Protein AF-A0A183E9U0-F1 (afdb_monomer_lite)

Organism: NCBI:txid637853

Sequence (67 aa):
MDIWVNGKKVDTAGEFVENGTETHFEIGKNVCYVKATSSGKKKIGFIYQLFINDKEVITTDDSTASL

Structure (mmCIF, N/CA/C/O backbone):
data_AF-A0A183E9U0-F1
#
_entry.id   AF-A0A183E9U0-F1
#
loop_
_atom_site.group_PDB
_atom_site.id
_atom_site.type_symbol
_atom_site.label_atom_id
_atom_site.label_alt_id
_atom_site.label_comp_id
_atom_site.label_asym_id
_atom_site.label_entity_id
_atom_site.label_seq_id
_atom_site.pdbx_PDB_ins_code
_atom_site.Cartn_x
_atom_site.Cartn_y
_atom_site.Cartn_z
_atom_site.occupancy
_atom_site.B_iso_or_equiv
_atom_site.auth_seq_id
_atom_site.auth_comp_id
_atom_site.auth_asym_id
_atom_site.auth_atom_id
_atom_site.pdbx_PDB_model_num
ATOM 1 N N . MET A 1 1 ? 3.788 -7.446 0.767 1.00 87.56 1 MET A N 1
ATOM 2 C CA . MET A 1 1 ? 4.058 -6.560 1.919 1.00 87.56 1 MET A CA 1
ATOM 3 C C . MET A 1 1 ? 2.967 -6.807 2.945 1.00 87.56 1 MET A C 1
ATOM 5 O O . MET A 1 1 ? 1.819 -6.954 2.544 1.00 87.56 1 MET A O 1
ATOM 9 N N . ASP A 1 2 ? 3.313 -6.887 4.228 1.00 95.12 2 ASP A N 1
ATOM 10 C CA . ASP A 1 2 ? 2.310 -6.986 5.291 1.00 95.12 2 ASP A CA 1
ATOM 11 C C . ASP A 1 2 ? 1.818 -5.586 5.658 1.00 95.12 2 ASP A C 1
ATOM 13 O O . ASP A 1 2 ? 2.629 -4.713 5.964 1.00 95.12 2 ASP A O 1
ATOM 17 N N . ILE A 1 3 ? 0.501 -5.380 5.637 1.00 96.56 3 ILE A N 1
ATOM 18 C CA . ILE A 1 3 ? -0.131 -4.121 6.037 1.00 96.56 3 ILE A CA 1
ATOM 19 C C . ILE A 1 3 ? -0.862 -4.338 7.358 1.00 96.56 3 ILE A C 1
ATOM 21 O O . ILE A 1 3 ? -1.561 -5.337 7.545 1.00 96.56 3 ILE A O 1
ATOM 25 N N . TRP A 1 4 ? -0.687 -3.394 8.278 1.00 96.75 4 TRP A N 1
ATOM 26 C CA . TRP A 1 4 ? -1.330 -3.394 9.586 1.00 96.75 4 TRP A CA 1
ATOM 27 C C . TRP A 1 4 ? -2.158 -2.125 9.747 1.00 96.75 4 TRP A C 1
ATOM 29 O 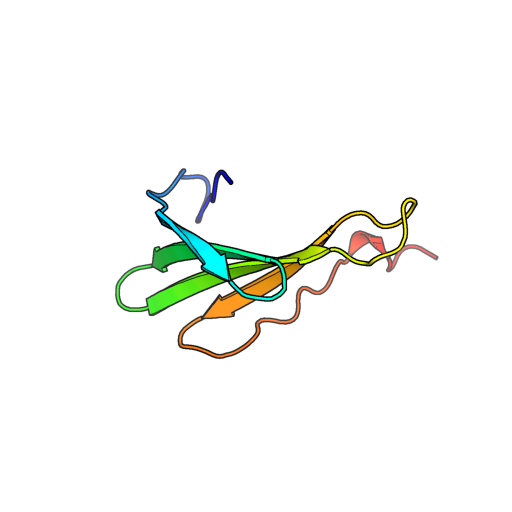O . TRP A 1 4 ? -1.654 -1.021 9.563 1.00 96.75 4 TRP A O 1
ATOM 39 N N . VAL A 1 5 ? -3.422 -2.284 10.129 1.00 95.56 5 VAL A N 1
ATOM 40 C CA . VAL A 1 5 ? -4.351 -1.184 10.400 1.00 95.56 5 VAL A CA 1
ATOM 41 C C . VAL A 1 5 ? -4.837 -1.330 11.835 1.00 95.56 5 VAL A C 1
ATOM 43 O O . VAL A 1 5 ? -5.404 -2.358 12.203 1.00 95.56 5 VAL A O 1
ATOM 46 N N . ASN A 1 6 ? -4.589 -0.316 12.669 1.00 94.56 6 ASN A N 1
ATOM 47 C CA . ASN A 1 6 ? -4.980 -0.301 14.086 1.00 94.56 6 ASN A CA 1
ATOM 48 C C . ASN A 1 6 ? -4.558 -1.571 14.854 1.00 94.56 6 ASN A C 1
ATOM 50 O O . ASN A 1 6 ? -5.346 -2.166 15.588 1.00 94.56 6 ASN A O 1
ATOM 54 N N . GLY A 1 7 ? -3.317 -2.019 14.641 1.00 96.50 7 GLY A N 1
ATOM 55 C CA . GLY A 1 7 ? -2.755 -3.193 15.317 1.00 96.50 7 GLY A CA 1
ATOM 56 C C . GLY A 1 7 ? -3.239 -4.546 14.785 1.00 96.50 7 GLY A C 1
ATOM 57 O O . GLY A 1 7 ? -2.913 -5.573 15.375 1.00 96.50 7 GLY A O 1
ATOM 58 N N . LYS A 1 8 ? -3.983 -4.581 13.673 1.00 97.12 8 LYS A N 1
ATOM 59 C CA . LYS A 1 8 ? -4.424 -5.822 13.022 1.00 97.12 8 LYS A CA 1
ATOM 60 C C . LYS A 1 8 ? -3.857 -5.930 11.616 1.00 97.12 8 LYS A C 1
ATOM 62 O O . LYS A 1 8 ? -3.939 -4.975 10.848 1.00 97.12 8 LYS A O 1
ATOM 67 N N . LYS A 1 9 ? -3.316 -7.099 11.275 1.00 97.19 9 LYS A N 1
ATOM 68 C CA . LYS A 1 9 ? -2.913 -7.414 9.904 1.00 97.19 9 LYS A CA 1
ATOM 69 C C . LYS A 1 9 ? -4.160 -7.490 9.019 1.00 97.19 9 LYS A C 1
ATOM 71 O O . LYS A 1 9 ? -5.147 -8.099 9.428 1.00 97.19 9 LYS A O 1
ATOM 76 N N . VAL A 1 10 ? -4.113 -6.859 7.849 1.00 97.62 10 VAL A N 1
ATOM 77 C CA . VAL A 1 10 ? -5.198 -6.885 6.855 1.00 97.62 10 VAL A CA 1
ATOM 78 C C . VAL A 1 10 ? -4.813 -7.739 5.653 1.00 97.62 10 VAL A C 1
ATOM 80 O O . VAL A 1 10 ? -3.625 -7.956 5.396 1.00 97.62 10 VAL A O 1
ATOM 83 N N . ASP A 1 11 ? -5.822 -8.209 4.924 1.00 97.81 11 ASP A N 1
ATOM 84 C CA . ASP A 1 11 ? -5.622 -8.893 3.650 1.00 97.81 11 ASP A CA 1
ATOM 85 C C . ASP A 1 11 ? -5.091 -7.914 2.603 1.00 97.81 11 ASP A C 1
ATOM 87 O O . ASP A 1 11 ? -5.460 -6.736 2.578 1.00 97.81 11 ASP A O 1
ATOM 91 N N . THR A 1 12 ? -4.197 -8.407 1.747 1.00 98.19 12 THR A N 1
ATOM 92 C CA . THR A 1 12 ? -3.553 -7.597 0.715 1.00 98.19 12 THR A CA 1
ATOM 93 C C . THR A 1 12 ? -3.508 -8.318 -0.624 1.00 98.19 12 THR A C 1
ATOM 95 O O . THR A 1 12 ? -3.405 -9.545 -0.687 1.00 98.19 12 THR A O 1
ATOM 98 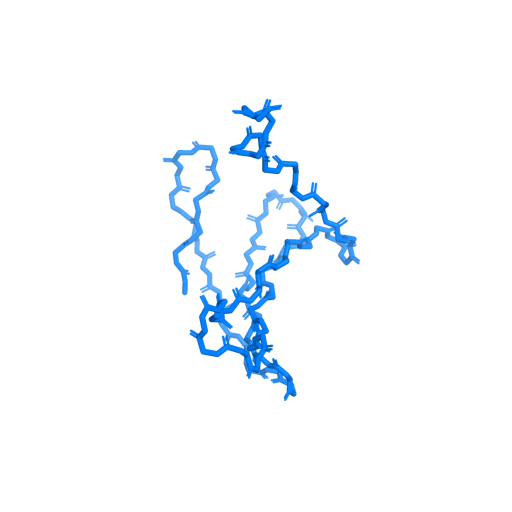N N . ALA A 1 13 ? -3.542 -7.538 -1.704 1.00 97.88 13 ALA A N 1
ATOM 99 C CA . ALA A 1 13 ? -3.310 -8.002 -3.067 1.00 97.88 13 ALA A CA 1
ATOM 100 C C . ALA A 1 13 ? -2.160 -7.202 -3.692 1.00 97.88 13 ALA A C 1
ATOM 102 O O . ALA A 1 13 ? -2.135 -5.976 -3.608 1.00 97.88 13 ALA A O 1
ATOM 103 N N . GLY A 1 14 ? -1.183 -7.894 -4.277 1.00 97.12 14 GLY A N 1
ATOM 104 C CA . GLY A 1 14 ? -0.043 -7.260 -4.938 1.00 97.12 14 GLY A CA 1
ATOM 105 C C . GLY A 1 14 ? -0.261 -7.127 -6.442 1.00 97.12 14 GLY A C 1
ATOM 106 O O . GLY A 1 14 ? -0.643 -8.100 -7.088 1.00 97.12 14 GLY A O 1
ATOM 107 N N . GLU A 1 15 ? 0.055 -5.958 -6.989 1.00 97.00 15 GLU A N 1
ATOM 108 C CA . GLU A 1 15 ? 0.029 -5.660 -8.419 1.00 97.00 15 GLU A CA 1
ATOM 109 C C . GLU A 1 15 ? 1.380 -5.090 -8.872 1.00 97.00 15 GLU A C 1
ATOM 111 O O . GLU A 1 15 ? 1.946 -4.198 -8.237 1.00 97.00 15 GLU A O 1
ATOM 116 N N . PHE A 1 16 ? 1.927 -5.617 -9.969 1.00 94.50 16 PHE A N 1
ATOM 117 C CA . PHE A 1 16 ? 3.124 -5.057 -10.594 1.00 94.50 16 PHE A CA 1
ATOM 118 C C . PHE A 1 16 ? 2.726 -3.931 -11.543 1.00 94.50 16 PHE A C 1
ATOM 120 O O . PHE A 1 16 ? 1.955 -4.147 -12.473 1.00 94.50 16 PHE A O 1
ATOM 127 N N . VAL A 1 17 ? 3.310 -2.755 -11.335 1.00 91.94 17 VAL A N 1
ATOM 128 C CA . VAL A 1 17 ? 3.098 -1.566 -12.167 1.00 91.94 17 VAL A CA 1
ATOM 129 C C . VAL A 1 17 ? 4.414 -1.144 -12.814 1.00 91.94 17 VAL A C 1
ATOM 131 O O . VAL A 1 17 ? 5.488 -1.579 -12.401 1.00 91.94 17 VAL A O 1
ATOM 134 N N . GLU A 1 18 ? 4.350 -0.265 -13.815 1.00 87.12 18 GLU A N 1
ATOM 135 C CA . GLU A 1 18 ? 5.499 0.112 -14.658 1.00 87.12 18 GLU A CA 1
ATOM 136 C C . GLU A 1 18 ? 6.765 0.497 -13.868 1.00 87.12 18 GLU A C 1
ATOM 138 O O . GLU A 1 18 ? 7.872 0.146 -14.264 1.00 87.12 18 GLU A O 1
ATOM 143 N N . ASN A 1 19 ? 6.609 1.160 -12.716 1.00 84.12 19 ASN A N 1
ATOM 144 C CA . ASN A 1 19 ? 7.725 1.655 -11.904 1.00 84.12 19 ASN A CA 1
ATOM 145 C C . ASN A 1 19 ? 7.801 1.039 -10.498 1.00 84.12 19 ASN A C 1
ATOM 147 O O . ASN A 1 19 ? 8.474 1.585 -9.621 1.00 84.12 19 ASN A O 1
ATOM 151 N N . GLY A 1 20 ? 7.125 -0.084 -10.246 1.00 91.88 20 GLY A N 1
ATOM 152 C CA . GLY A 1 20 ? 7.118 -0.649 -8.903 1.00 91.88 20 GLY A CA 1
ATOM 153 C C . GLY A 1 20 ? 6.051 -1.697 -8.638 1.00 91.88 20 GLY A C 1
ATOM 154 O O . GLY A 1 20 ? 5.650 -2.463 -9.511 1.00 91.88 20 GLY A O 1
ATOM 155 N N . THR A 1 21 ? 5.596 -1.730 -7.394 1.00 96.12 21 THR A N 1
ATOM 156 C CA . THR A 1 21 ? 4.522 -2.618 -6.950 1.00 96.12 21 THR A CA 1
ATOM 157 C C . THR A 1 21 ? 3.507 -1.808 -6.170 1.00 96.12 21 THR A C 1
ATOM 159 O O . THR A 1 21 ? 3.882 -1.001 -5.320 1.00 96.12 21 THR A O 1
ATOM 162 N N . GLU A 1 22 ? 2.232 -2.049 -6.426 1.00 97.50 22 GLU A N 1
ATOM 163 C CA . GLU A 1 22 ? 1.136 -1.562 -5.602 1.00 97.50 22 GLU A CA 1
ATOM 164 C C . GLU A 1 22 ? 0.639 -2.715 -4.725 1.00 97.50 22 GLU A C 1
ATOM 166 O O . GLU A 1 22 ? 0.481 -3.850 -5.167 1.00 97.50 22 GLU A O 1
ATOM 171 N N . THR A 1 23 ? 0.502 -2.463 -3.425 1.00 98.25 23 THR A N 1
ATOM 172 C CA . THR A 1 23 ? -0.101 -3.406 -2.476 1.00 98.25 23 THR A CA 1
ATOM 173 C C . THR A 1 23 ? -1.448 -2.845 -2.056 1.00 98.25 23 THR A C 1
ATOM 175 O O . THR A 1 23 ? -1.496 -1.915 -1.251 1.00 98.25 23 THR A O 1
ATOM 178 N N . HIS A 1 24 ? -2.520 -3.398 -2.614 1.00 98.31 24 HIS A N 1
ATOM 179 C CA . HIS A 1 24 ? -3.899 -2.988 -2.373 1.00 98.31 24 HIS A CA 1
ATOM 180 C C . HIS A 1 24 ? -4.453 -3.615 -1.097 1.00 98.31 24 HIS A C 1
ATOM 182 O O . HIS A 1 24 ? -4.141 -4.764 -0.773 1.00 98.31 24 HIS A O 1
ATOM 188 N N . PHE A 1 25 ? -5.278 -2.850 -0.388 1.00 98.12 25 PHE A N 1
ATOM 189 C CA . PHE A 1 25 ? -6.007 -3.260 0.810 1.00 98.12 25 PHE A CA 1
ATOM 190 C C . PHE A 1 25 ? -7.213 -2.336 1.029 1.00 98.12 25 PHE A C 1
ATOM 192 O O . PHE A 1 25 ? -7.315 -1.271 0.420 1.00 98.12 25 PHE A O 1
ATOM 199 N N . GLU A 1 26 ? -8.123 -2.716 1.924 1.00 97.38 26 GLU A N 1
ATOM 200 C CA . GLU A 1 26 ? -9.332 -1.937 2.208 1.00 97.38 26 GLU A CA 1
ATOM 201 C C . GLU A 1 26 ? -9.419 -1.530 3.685 1.00 97.38 26 GLU A C 1
ATOM 203 O O . GLU A 1 26 ? -9.064 -2.291 4.589 1.00 97.38 26 GLU A O 1
ATOM 208 N N . ILE A 1 27 ? -9.935 -0.321 3.943 1.00 95.94 27 ILE A N 1
ATOM 209 C CA . ILE A 1 27 ? -10.326 0.137 5.285 1.00 95.94 27 ILE A CA 1
ATOM 210 C C . ILE A 1 27 ? -11.789 0.578 5.241 1.00 95.94 27 ILE A C 1
ATOM 212 O O . ILE A 1 27 ? -12.114 1.716 4.878 1.00 95.94 27 ILE A O 1
ATOM 216 N N . GLY A 1 28 ? -12.690 -0.317 5.643 1.00 95.06 28 GLY A N 1
ATOM 217 C CA . GLY A 1 28 ? -14.127 -0.066 5.590 1.00 95.06 28 GLY A CA 1
ATOM 218 C C . GLY A 1 28 ? -14.606 0.065 4.145 1.00 95.06 28 GLY A C 1
ATOM 219 O O . GLY A 1 28 ? -14.746 -0.936 3.462 1.00 95.06 28 GLY A O 1
ATOM 220 N N . LYS A 1 29 ? -14.876 1.295 3.692 1.00 96.62 29 LYS A N 1
ATOM 221 C CA . LYS A 1 29 ? -15.281 1.595 2.302 1.00 96.62 29 LYS A CA 1
ATOM 222 C C . LYS A 1 29 ? -14.177 2.263 1.480 1.00 96.62 29 LYS A C 1
ATOM 224 O O . LYS A 1 29 ? -14.421 2.642 0.341 1.00 96.62 29 LYS A O 1
ATOM 229 N N . ASN A 1 30 ? -13.014 2.491 2.084 1.00 97.50 30 ASN A N 1
ATOM 230 C CA . ASN A 1 30 ? -11.913 3.162 1.415 1.00 97.50 30 ASN A CA 1
ATOM 231 C C . ASN A 1 30 ? -11.043 2.132 0.710 1.00 97.50 30 ASN A C 1
ATOM 233 O O . ASN A 1 30 ? -10.622 1.155 1.337 1.00 97.50 30 ASN A O 1
ATOM 237 N N . VAL A 1 31 ? -10.758 2.401 -0.560 1.00 97.75 31 VAL A N 1
ATOM 238 C CA . VAL A 1 31 ? -9.784 1.647 -1.345 1.00 97.75 31 VAL A CA 1
ATOM 239 C C . VAL A 1 31 ? -8.422 2.274 -1.098 1.00 97.75 31 VAL A C 1
ATOM 241 O O . VAL A 1 31 ? -8.245 3.483 -1.272 1.00 97.75 31 VAL A O 1
ATOM 244 N N . CYS A 1 32 ? -7.469 1.463 -0.657 1.00 98.25 32 CYS A N 1
ATOM 245 C CA . CYS A 1 32 ? -6.140 1.918 -0.293 1.00 98.25 32 CYS A CA 1
ATOM 246 C C . CYS A 1 32 ? -5.083 1.131 -1.061 1.00 98.25 32 CYS A C 1
ATOM 248 O O . CYS A 1 32 ? -5.271 -0.043 -1.388 1.00 98.25 32 CYS A O 1
ATOM 250 N N . TYR A 1 33 ? -3.935 1.757 -1.285 1.00 97.94 33 TYR A N 1
ATOM 251 C CA . TYR A 1 33 ? -2.758 1.041 -1.750 1.00 97.94 33 TYR A CA 1
ATOM 252 C C . TYR A 1 33 ? -1.473 1.691 -1.251 1.00 97.94 33 TYR A C 1
ATOM 254 O O . TYR A 1 33 ? -1.395 2.904 -1.048 1.00 97.94 33 TYR A O 1
ATOM 262 N N . VAL A 1 34 ? -0.454 0.862 -1.036 1.00 97.19 34 VAL A N 1
ATOM 263 C CA . VAL A 1 34 ? 0.924 1.325 -0.862 1.00 97.19 34 VAL A CA 1
ATOM 264 C C . VAL A 1 34 ? 1.666 1.106 -2.169 1.00 97.19 34 VAL A C 1
ATOM 266 O O . VAL A 1 34 ? 1.785 -0.031 -2.623 1.00 97.19 34 VAL A O 1
ATOM 269 N N . LYS A 1 35 ? 2.195 2.182 -2.749 1.00 96.19 35 LYS A N 1
ATOM 270 C CA . LYS A 1 35 ? 3.064 2.132 -3.922 1.00 96.19 35 LYS A CA 1
ATOM 271 C C . LYS A 1 35 ? 4.521 2.082 -3.488 1.00 96.19 35 LYS A C 1
ATOM 273 O O . LYS A 1 35 ? 5.010 3.004 -2.839 1.00 96.19 35 LYS A O 1
ATOM 278 N N . ALA A 1 36 ? 5.213 1.014 -3.862 1.00 95.75 36 ALA A N 1
ATOM 279 C CA . ALA A 1 36 ? 6.641 0.830 -3.651 1.00 95.75 36 ALA A CA 1
ATOM 280 C C . ALA A 1 36 ? 7.388 1.085 -4.963 1.00 95.75 36 ALA A C 1
ATOM 282 O O . ALA A 1 36 ? 7.290 0.290 -5.895 1.00 95.75 36 ALA A O 1
ATOM 283 N N . THR A 1 37 ? 8.149 2.175 -5.031 1.00 94.88 37 THR A N 1
ATOM 284 C CA . THR A 1 37 ? 8.933 2.563 -6.214 1.00 94.88 37 THR A CA 1
ATOM 285 C C . THR A 1 37 ? 10.422 2.444 -5.908 1.00 94.88 37 THR A C 1
ATOM 287 O O . THR A 1 37 ? 10.882 2.889 -4.854 1.00 94.88 37 THR A O 1
ATOM 290 N N . SER A 1 38 ? 11.205 1.851 -6.814 1.00 91.12 38 SER A N 1
ATOM 291 C CA . SER A 1 38 ? 12.667 1.843 -6.665 1.00 91.12 38 SER A CA 1
ATOM 292 C C . SER A 1 38 ? 13.197 3.276 -6.703 1.00 91.12 38 SER A C 1
ATOM 294 O O . SER A 1 38 ? 12.936 4.015 -7.648 1.00 91.12 38 SER A O 1
ATOM 296 N N . SER A 1 39 ? 13.990 3.678 -5.709 1.00 89.88 39 SER A N 1
ATOM 297 C CA . SER A 1 39 ? 14.596 5.019 -5.680 1.00 89.88 39 SER A CA 1
ATOM 298 C C . SER A 1 39 ? 15.711 5.212 -6.717 1.00 89.88 39 SER A C 1
ATOM 300 O O . SER A 1 39 ? 16.275 6.303 -6.818 1.00 89.88 39 SER A O 1
ATOM 302 N N . GLY A 1 40 ? 16.139 4.139 -7.397 1.00 89.69 40 GLY A N 1
ATOM 303 C CA . GLY A 1 40 ? 17.341 4.118 -8.241 1.00 89.69 40 GLY A CA 1
ATOM 304 C C . GLY A 1 40 ? 18.658 4.319 -7.472 1.00 89.69 40 GLY A C 1
ATOM 305 O O . GLY A 1 40 ? 19.740 4.209 -8.046 1.00 89.69 40 GLY A O 1
ATOM 306 N N . LYS A 1 41 ? 18.601 4.584 -6.160 1.00 90.06 41 LYS A N 1
ATOM 307 C CA . LYS A 1 41 ? 19.751 4.842 -5.291 1.00 90.06 41 LYS A CA 1
ATOM 308 C C . LYS A 1 41 ? 19.901 3.691 -4.307 1.00 90.06 41 LYS A C 1
ATOM 310 O O . LYS A 1 41 ? 19.119 3.561 -3.370 1.00 90.06 41 LYS A O 1
ATOM 315 N N . LYS A 1 42 ? 20.976 2.905 -4.447 1.00 87.56 42 LYS A N 1
ATOM 316 C CA . LYS A 1 42 ? 21.250 1.732 -3.590 1.00 87.56 42 LYS A CA 1
ATOM 317 C C . LYS A 1 42 ? 21.163 2.030 -2.085 1.00 87.56 42 LYS A C 1
ATOM 319 O O . LYS A 1 42 ? 20.728 1.171 -1.332 1.00 87.56 42 LYS A O 1
ATOM 324 N N . LYS A 1 43 ? 21.568 3.233 -1.652 1.00 90.88 43 LYS A N 1
ATOM 325 C CA . LYS A 1 43 ? 21.511 3.654 -0.240 1.00 90.88 43 LYS A CA 1
ATOM 326 C C . LYS A 1 43 ? 20.093 3.933 0.277 1.00 90.88 43 LYS A C 1
ATOM 328 O O . LYS A 1 43 ? 19.883 3.812 1.473 1.00 90.88 43 LYS A O 1
ATOM 333 N N . ILE A 1 44 ? 19.166 4.340 -0.591 1.00 88.19 44 ILE A N 1
ATOM 334 C CA . ILE A 1 44 ? 17.786 4.694 -0.215 1.00 88.19 44 ILE A CA 1
ATOM 335 C C . ILE A 1 44 ? 16.866 3.476 -0.362 1.00 88.19 44 ILE A C 1
ATOM 337 O O . ILE A 1 44 ? 15.977 3.272 0.454 1.00 88.19 44 ILE A O 1
ATOM 341 N N . GLY A 1 45 ? 17.098 2.625 -1.365 1.00 90.00 45 GLY A N 1
ATOM 342 C CA . GLY A 1 45 ? 16.282 1.431 -1.585 1.00 90.00 45 GLY A CA 1
ATOM 343 C C . GLY A 1 45 ? 14.949 1.779 -2.244 1.00 90.00 45 GLY A C 1
ATOM 344 O O . GLY A 1 45 ? 14.947 2.283 -3.368 1.00 90.00 45 GLY A O 1
ATOM 345 N N . PHE A 1 46 ? 13.834 1.509 -1.569 1.00 90.69 46 PHE A N 1
ATOM 346 C CA . PHE A 1 46 ? 12.482 1.780 -2.068 1.00 90.69 46 PHE A CA 1
ATOM 347 C C . PHE A 1 46 ? 11.873 3.008 -1.393 1.00 90.69 46 PHE A C 1
ATOM 349 O O . PHE A 1 46 ? 12.082 3.243 -0.206 1.00 90.69 46 PHE A O 1
ATOM 356 N N . ILE A 1 47 ? 11.096 3.763 -2.162 1.00 91.81 47 ILE A N 1
ATOM 357 C CA . ILE A 1 47 ? 10.215 4.822 -1.673 1.00 91.81 47 ILE A CA 1
ATOM 358 C C . ILE A 1 47 ? 8.815 4.222 -1.574 1.00 91.81 47 ILE A C 1
ATOM 360 O O . ILE A 1 47 ? 8.345 3.607 -2.534 1.00 91.81 47 ILE A O 1
ATOM 364 N N . TYR A 1 48 ? 8.170 4.399 -0.424 1.00 93.44 48 TYR A N 1
ATOM 365 C CA . TYR A 1 48 ? 6.819 3.914 -0.164 1.00 93.44 48 TYR A CA 1
ATOM 366 C C . TYR A 1 48 ? 5.869 5.095 -0.014 1.00 93.44 48 TYR A C 1
ATOM 368 O O . TYR A 1 48 ? 6.128 5.996 0.778 1.00 93.44 48 TYR A O 1
ATOM 376 N N . GLN A 1 49 ? 4.776 5.076 -0.767 1.00 94.69 49 GLN A N 1
ATOM 377 C CA . GLN A 1 49 ? 3.744 6.110 -0.746 1.00 94.69 49 GLN A CA 1
ATOM 378 C C . GLN A 1 49 ? 2.398 5.459 -0.446 1.00 94.69 49 GLN A C 1
ATOM 380 O O . GLN A 1 49 ? 2.057 4.442 -1.052 1.00 94.69 49 GLN A O 1
ATOM 385 N N . LEU A 1 50 ? 1.647 6.024 0.496 1.00 96.19 50 LEU A N 1
ATOM 386 C CA . LEU A 1 50 ? 0.312 5.555 0.857 1.00 96.19 50 LEU A CA 1
ATOM 387 C C . LEU A 1 50 ? -0.741 6.371 0.110 1.00 96.19 50 LEU A C 1
ATOM 389 O O . LEU A 1 50 ? -0.695 7.597 0.130 1.00 96.19 50 LEU A O 1
ATOM 393 N N . PHE A 1 51 ? -1.727 5.695 -0.468 1.00 97.31 51 PHE A N 1
ATOM 394 C CA . PHE A 1 51 ? -2.878 6.314 -1.110 1.00 97.31 51 PHE A CA 1
ATOM 395 C C . PHE A 1 51 ? -4.179 5.810 -0.487 1.00 97.31 51 PHE A C 1
ATOM 397 O O . PHE A 1 51 ? -4.321 4.619 -0.201 1.00 97.31 51 PHE A O 1
ATOM 404 N N . ILE A 1 52 ? -5.132 6.723 -0.290 1.00 97.44 52 ILE A N 1
ATOM 405 C CA . ILE A 1 52 ? -6.497 6.432 0.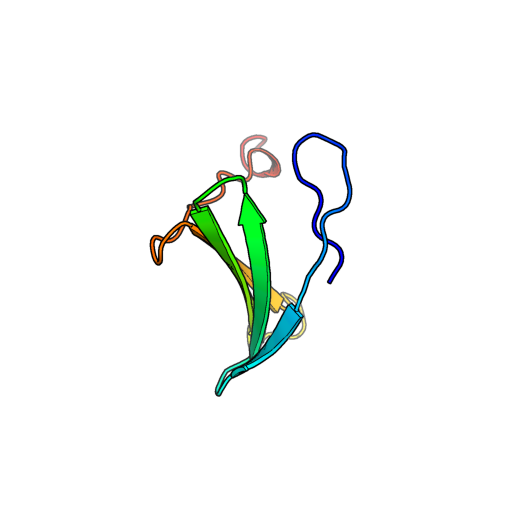167 1.00 97.44 52 ILE A CA 1
ATOM 406 C C . ILE A 1 52 ? -7.467 7.111 -0.796 1.00 97.44 52 ILE A C 1
ATOM 408 O O . ILE A 1 52 ? -7.473 8.339 -0.898 1.00 97.44 52 ILE A O 1
ATOM 412 N N . ASN A 1 53 ? -8.299 6.324 -1.482 1.00 97.25 53 ASN A N 1
ATOM 413 C CA . ASN A 1 53 ? -9.205 6.798 -2.533 1.00 97.25 53 ASN A CA 1
ATOM 414 C C . ASN A 1 53 ? -8.467 7.701 -3.544 1.00 97.25 53 ASN A C 1
ATOM 416 O O . ASN A 1 53 ? -8.854 8.852 -3.760 1.00 97.25 53 ASN A O 1
ATOM 420 N N . ASP A 1 54 ? -7.345 7.192 -4.063 1.00 96.75 54 ASP A N 1
ATOM 421 C CA . ASP A 1 54 ? -6.442 7.844 -5.028 1.00 96.75 54 ASP A CA 1
ATOM 422 C C . ASP A 1 54 ? -5.783 9.152 -4.559 1.00 96.75 54 ASP A C 1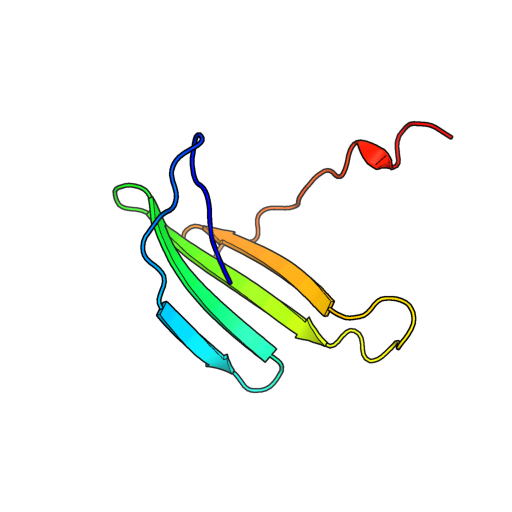
ATOM 424 O O . ASP A 1 54 ? -5.159 9.868 -5.343 1.00 96.75 54 ASP A O 1
ATOM 428 N N . LYS A 1 55 ? -5.873 9.474 -3.265 1.00 97.19 55 LYS A N 1
ATOM 429 C CA . LYS A 1 55 ? -5.190 10.627 -2.669 1.00 97.19 55 LYS A CA 1
ATOM 430 C C . LYS A 1 55 ? -3.976 10.175 -1.880 1.00 97.19 55 LYS A C 1
ATOM 432 O O . LYS A 1 55 ? -4.108 9.375 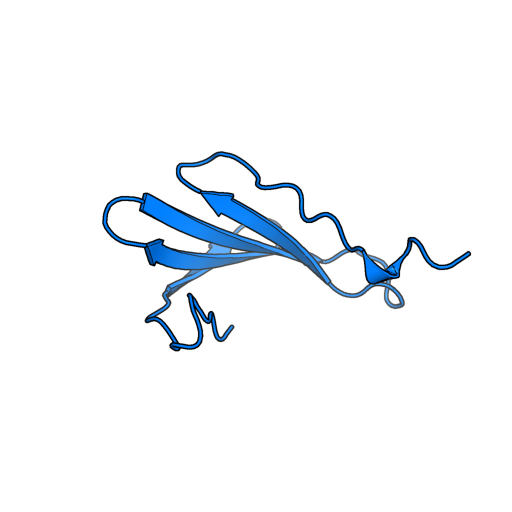-0.955 1.00 97.19 55 LYS A O 1
ATOM 437 N N . GLU A 1 56 ? -2.815 10.724 -2.227 1.00 96.00 56 GLU A N 1
ATOM 438 C CA . GLU A 1 56 ? -1.575 10.489 -1.491 1.00 96.00 56 GLU A CA 1
ATOM 439 C C . GLU A 1 56 ? -1.683 11.052 -0.069 1.00 96.00 56 GLU A C 1
ATOM 441 O O . GLU A 1 56 ? -2.066 12.205 0.146 1.00 96.00 56 GLU A O 1
ATOM 446 N N . VAL A 1 57 ? -1.333 10.221 0.906 1.00 95.06 57 VAL A N 1
ATOM 447 C CA . VAL A 1 57 ? -1.194 10.601 2.306 1.00 95.06 57 VAL A CA 1
ATOM 448 C C . VAL A 1 57 ? 0.281 10.864 2.567 1.00 95.06 57 VAL A C 1
ATOM 450 O O . VAL A 1 57 ? 1.101 9.947 2.530 1.00 95.06 57 VAL A O 1
ATOM 453 N N . ILE A 1 58 ? 0.616 12.119 2.859 1.00 89.12 58 ILE A N 1
ATOM 454 C CA . ILE A 1 58 ? 1.980 12.494 3.231 1.00 89.12 58 ILE A CA 1
ATOM 455 C C . ILE A 1 58 ? 2.237 12.001 4.652 1.00 89.12 58 ILE A C 1
ATOM 457 O O . ILE A 1 58 ? 1.594 12.438 5.606 1.00 89.12 58 ILE A O 1
ATOM 461 N N . THR A 1 59 ? 3.187 11.084 4.792 1.00 77.00 59 THR A N 1
ATOM 462 C CA . THR A 1 59 ? 3.661 10.640 6.098 1.00 77.00 59 THR A CA 1
ATOM 463 C C . THR A 1 59 ? 4.579 11.705 6.683 1.00 77.00 59 THR A C 1
ATOM 465 O O . THR A 1 59 ? 5.638 11.988 6.120 1.00 77.00 59 THR A O 1
ATOM 468 N N . THR A 1 60 ? 4.206 12.280 7.821 1.00 70.88 60 THR A N 1
ATOM 469 C CA . THR A 1 60 ? 5.139 13.057 8.638 1.00 70.88 60 THR A CA 1
ATOM 470 C C . THR A 1 60 ? 5.998 12.061 9.405 1.00 70.88 60 THR A C 1
ATOM 472 O O . THR A 1 60 ? 5.552 11.478 10.391 1.00 70.88 60 THR A O 1
ATOM 475 N N . ASP A 1 61 ? 7.205 11.792 8.916 1.00 64.50 61 ASP A N 1
ATOM 476 C CA . ASP A 1 61 ? 8.178 11.022 9.685 1.00 64.50 61 ASP A CA 1
ATOM 477 C C . ASP A 1 61 ? 8.740 11.922 10.797 1.00 64.50 61 ASP A C 1
ATOM 479 O O . ASP A 1 61 ? 9.674 12.700 10.590 1.00 64.50 61 ASP A O 1
ATOM 483 N N . ASP A 1 62 ? 8.135 11.842 11.984 1.00 56.00 62 ASP A N 1
ATOM 484 C CA . ASP A 1 62 ? 8.570 12.572 13.190 1.00 56.00 62 ASP A CA 1
ATOM 485 C C . ASP A 1 62 ? 9.976 12.126 13.663 1.00 56.00 62 ASP A C 1
ATOM 487 O O . ASP A 1 62 ? 10.614 12.751 14.505 1.00 56.00 62 ASP A O 1
ATOM 491 N N . SER A 1 63 ? 10.536 11.073 13.056 1.00 56.12 63 SER A N 1
ATOM 492 C CA . SER A 1 63 ? 11.902 10.601 13.305 1.00 56.12 63 SER A CA 1
ATOM 493 C C . SER A 1 63 ? 12.986 11.552 12.770 1.00 56.12 63 SER A C 1
ATOM 495 O O . SER A 1 63 ? 14.164 11.366 13.075 1.00 56.12 63 SER A O 1
ATOM 497 N N . THR A 1 64 ? 12.616 12.588 12.005 1.00 49.81 64 THR A N 1
ATOM 498 C CA . THR A 1 64 ? 13.541 13.633 11.521 1.00 49.81 64 THR A CA 1
ATOM 499 C C . THR A 1 64 ? 13.480 14.947 12.310 1.00 49.81 64 THR A C 1
ATOM 501 O O . THR A 1 64 ? 14.337 15.804 12.109 1.00 49.81 64 THR A O 1
ATOM 504 N N . ALA A 1 65 ? 12.542 15.103 13.253 1.00 45.09 65 ALA A N 1
ATOM 505 C CA . ALA A 1 65 ? 12.365 16.327 14.046 1.00 45.09 65 ALA A CA 1
ATOM 506 C C . ALA A 1 65 ? 13.313 16.449 15.264 1.00 45.09 65 ALA A C 1
ATOM 508 O O . ALA A 1 65 ? 13.142 17.336 16.095 1.00 45.09 65 ALA A O 1
ATOM 509 N N . SER A 1 66 ? 14.315 15.568 15.387 1.00 43.94 66 SER A N 1
ATOM 510 C CA . SER A 1 66 ? 15.282 15.549 16.503 1.00 43.94 66 SER A CA 1
ATOM 511 C C . SER A 1 66 ? 16.691 16.045 16.124 1.00 43.94 66 SER A C 1
ATOM 513 O O . SER A 1 66 ? 17.677 15.522 16.648 1.00 43.94 66 SER A O 1
ATOM 515 N N . LEU A 1 67 ? 16.807 17.027 15.221 1.00 41.28 67 LEU A N 1
ATOM 516 C CA . LEU A 1 67 ? 18.067 17.739 14.937 1.00 41.28 67 LEU A CA 1
ATOM 517 C C . LEU A 1 67 ? 17.995 19.206 15.365 1.00 41.28 67 LEU A C 1
ATOM 519 O O . LEU A 1 67 ? 16.997 19.869 15.009 1.00 41.28 67 LEU A O 1
#

Radius of gyration: 13.31 Å; chains: 1; bounding box: 37×27×31 Å

InterPro domains:
  IPR010695 Fas apoptotic inhibitory molecule 1 [PF06905] (1-58)
  IPR010695 Fas apoptotic inhibitory molecule 1 [PTHR13088] (1-58)
  IPR038513 FAIM1 domain superfamily [G3DSA:2.40.128.180] (1-60)

Secondary structure (DSSP, 8-state):
--EEETTEEE--EEE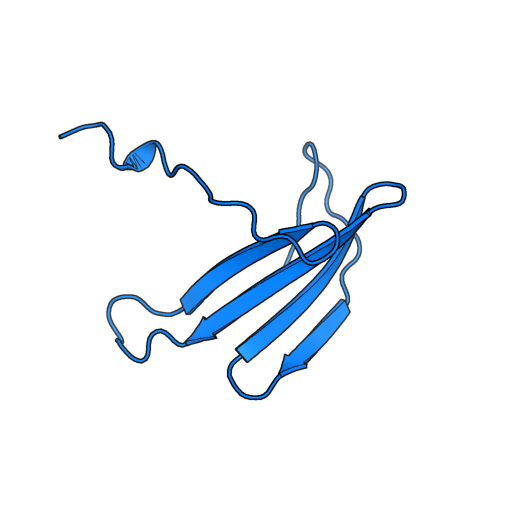EETTEEEEEEEETTEEEEEEEEE-S-TTT-EEEEEEETTEEE----GGGS--

Foldseek 3Di:
DFDDDPNHTFDWDWDDDPFAIWIWTDDPPWTKIWGWGAPVDPVVGTDIWIDTNNHTDDDPPCVPVPD

pLDDT: mean 89.49, std 14.24, range [41.28, 98.31]